Protein AF-A0AAD2FK28-F1 (afdb_monomer_lite)

pLDDT: mean 73.08, std 16.5, range [37.19, 95.69]

Foldseek 3Di:
DDDDDDDDDDDDDPPPDQDWDWDADPVRDIDIDGHAAADEEAPVVVVVVVVVVCDCVRDVYYDDQPPPVDFPQDPVCNVDDGPDDSDDDPVSPD

Structure (mmCIF, N/CA/C/O backbone):
data_AF-A0AAD2FK28-F1
#
_entry.id   AF-A0AAD2FK28-F1
#
loop_
_atom_site.group_PDB
_atom_site.id
_atom_site.type_symbol
_atom_site.label_atom_id
_atom_site.label_alt_id
_atom_site.label_comp_id
_atom_site.label_asym_id
_atom_site.label_entity_id
_atom_site.label_seq_id
_atom_site.pdbx_PDB_ins_code
_atom_site.Cartn_x
_atom_site.Cartn_y
_atom_site.Cartn_z
_atom_site.occupancy
_atom_site.B_iso_or_equiv
_atom_site.auth_seq_id
_atom_site.auth_comp_id
_atom_site.auth_asym_id
_atom_site.auth_atom_id
_atom_site.pdbx_PDB_model_num
ATOM 1 N N . MET A 1 1 ? -41.334 -17.937 55.580 1.00 39.12 1 MET A N 1
ATOM 2 C CA . MET A 1 1 ? -41.367 -16.998 54.437 1.00 39.12 1 MET A CA 1
ATOM 3 C C . MET A 1 1 ? -40.157 -17.308 53.566 1.00 39.12 1 MET A C 1
ATOM 5 O O . MET A 1 1 ? -39.045 -17.188 54.057 1.00 39.12 1 MET A O 1
ATOM 9 N N . ARG A 1 2 ? -40.350 -17.852 52.357 1.00 37.19 2 ARG A N 1
ATOM 10 C CA . ARG A 1 2 ? -39.248 -18.225 51.451 1.00 37.19 2 ARG A CA 1
ATOM 11 C C . ARG A 1 2 ? -38.992 -17.057 50.499 1.00 37.19 2 ARG A C 1
ATOM 13 O O . ARG A 1 2 ? -39.887 -16.700 49.741 1.00 37.19 2 ARG A O 1
ATOM 20 N N . ALA A 1 3 ? -37.814 -16.446 50.585 1.00 42.03 3 ALA A N 1
ATOM 21 C CA . ALA A 1 3 ? -37.392 -15.395 49.669 1.00 42.03 3 ALA A CA 1
ATOM 22 C C . ALA A 1 3 ? -37.068 -16.025 48.305 1.00 42.03 3 ALA A C 1
ATOM 24 O O . ALA A 1 3 ? -36.194 -16.883 48.205 1.00 42.03 3 ALA A O 1
ATOM 25 N N . SER A 1 4 ? -37.824 -15.638 47.279 1.00 48.69 4 SER A N 1
ATOM 26 C CA . SER A 1 4 ? -37.596 -16.023 45.888 1.00 48.69 4 SER A CA 1
ATOM 27 C C . SER A 1 4 ? -36.673 -14.991 45.250 1.00 48.69 4 SER A C 1
ATOM 29 O O . SER A 1 4 ? -37.097 -13.873 44.965 1.00 48.69 4 SER A O 1
ATOM 31 N N . THR A 1 5 ? -35.409 -15.350 45.048 1.00 44.75 5 THR A N 1
ATOM 32 C CA . THR A 1 5 ? -34.425 -14.496 44.376 1.00 44.75 5 THR A CA 1
ATOM 33 C C . THR A 1 5 ? -34.616 -14.614 42.864 1.00 44.75 5 THR A C 1
ATOM 35 O O . THR A 1 5 ? -34.324 -15.654 42.278 1.00 44.75 5 THR A O 1
ATOM 38 N N . ILE A 1 6 ? -35.128 -13.561 42.227 1.00 53.12 6 ILE A N 1
ATOM 39 C CA . ILE A 1 6 ? -35.217 -13.458 40.766 1.00 53.12 6 ILE A CA 1
ATOM 40 C C . ILE A 1 6 ? -33.839 -13.026 40.257 1.00 53.12 6 ILE A C 1
ATOM 42 O O . ILE A 1 6 ? -33.417 -11.893 40.482 1.00 53.12 6 ILE A O 1
ATOM 46 N N . ALA A 1 7 ? -33.119 -13.935 39.603 1.00 47.94 7 ALA A N 1
ATOM 47 C CA . ALA A 1 7 ? -31.867 -13.619 38.928 1.00 47.94 7 ALA A CA 1
ATOM 48 C C . ALA A 1 7 ? -32.177 -12.970 37.570 1.00 47.94 7 ALA A C 1
ATOM 50 O O . ALA A 1 7 ? -32.635 -13.638 36.646 1.00 47.94 7 ALA A O 1
ATOM 51 N N . ALA A 1 8 ? -31.955 -11.661 37.454 1.00 52.81 8 ALA A N 1
ATOM 52 C CA . ALA A 1 8 ? -32.035 -10.950 36.184 1.00 52.81 8 ALA A CA 1
ATOM 53 C C . ALA A 1 8 ? -30.710 -11.118 35.424 1.00 52.81 8 ALA A C 1
ATOM 55 O O . ALA A 1 8 ? -29.686 -10.546 35.797 1.00 52.81 8 ALA A O 1
ATOM 56 N N . THR A 1 9 ? -30.716 -11.923 34.364 1.00 50.78 9 THR A N 1
ATOM 57 C CA . THR A 1 9 ? -29.573 -12.069 33.457 1.00 50.78 9 THR A CA 1
ATOM 58 C C . THR A 1 9 ? -29.497 -10.846 32.540 1.00 50.78 9 THR A C 1
ATOM 60 O O . THR A 1 9 ? -30.317 -10.684 31.640 1.00 50.78 9 THR A O 1
ATOM 63 N N . PHE A 1 10 ? -28.512 -9.974 32.763 1.00 51.66 10 PHE A N 1
ATOM 64 C CA . PHE A 1 10 ? -28.177 -8.889 31.839 1.00 51.66 10 PHE A CA 1
ATOM 65 C C . PHE A 1 10 ? -27.436 -9.464 30.626 1.00 51.66 10 PHE A C 1
ATOM 67 O O . PHE A 1 10 ? -26.287 -9.890 30.733 1.00 51.66 10 PHE A O 1
ATOM 74 N N . VAL A 1 11 ? -28.087 -9.473 29.463 1.00 56.75 11 VAL A N 1
ATOM 75 C CA . VAL A 1 11 ? -27.423 -9.739 28.182 1.00 56.75 11 VAL A CA 1
ATOM 76 C C . VAL A 1 11 ? -26.719 -8.452 27.756 1.00 56.75 11 VAL A C 1
ATOM 78 O O . VAL A 1 11 ? -27.363 -7.488 27.346 1.00 56.75 11 VAL A O 1
ATOM 81 N N . VAL A 1 12 ? -25.393 -8.414 27.882 1.00 60.28 12 VAL A N 1
ATOM 82 C CA . VAL A 1 12 ? -24.576 -7.316 27.353 1.00 60.28 12 VAL A CA 1
ATOM 83 C C . VAL A 1 12 ? -24.474 -7.492 25.840 1.00 60.28 12 VAL A C 1
ATOM 85 O O . VAL A 1 12 ? -23.760 -8.364 25.349 1.00 60.28 12 VAL A O 1
ATOM 88 N N . ALA A 1 13 ? -25.198 -6.664 25.088 1.00 57.19 13 ALA A N 1
ATOM 89 C CA . ALA A 1 13 ? -24.997 -6.537 23.653 1.00 57.19 13 ALA A CA 1
ATOM 90 C C . ALA A 1 13 ? -23.658 -5.824 23.403 1.00 57.19 13 ALA A C 1
ATOM 92 O O . ALA A 1 13 ? -23.530 -4.621 23.628 1.00 57.19 13 ALA A O 1
ATOM 93 N N . VAL A 1 14 ? -22.645 -6.566 22.952 1.00 56.50 14 VAL A N 1
ATOM 94 C CA . VAL A 1 14 ? -21.378 -5.982 22.497 1.00 56.50 14 VAL A CA 1
ATOM 95 C C . VAL A 1 14 ? -21.618 -5.357 21.125 1.00 56.50 14 VAL A C 1
ATOM 97 O O . VAL A 1 14 ? -21.603 -6.035 20.100 1.00 56.50 14 VAL A O 1
ATOM 100 N N . ILE A 1 15 ? -21.866 -4.049 21.100 1.00 51.03 15 ILE A N 1
ATOM 101 C CA . ILE A 1 15 ? -21.923 -3.276 19.859 1.00 51.03 15 ILE A CA 1
ATOM 102 C C . ILE A 1 15 ? -20.475 -3.066 19.403 1.00 51.03 15 ILE A C 1
ATOM 104 O O . ILE A 1 15 ? -19.763 -2.211 19.927 1.00 51.03 15 ILE A O 1
ATOM 108 N N . SER A 1 16 ? -20.012 -3.871 18.446 1.00 51.41 16 SER A N 1
ATOM 109 C CA . SER A 1 16 ? -18.714 -3.659 17.800 1.00 51.41 16 SER A CA 1
ATOM 110 C C . SER A 1 16 ? -18.821 -2.470 16.839 1.00 51.41 16 SER A C 1
ATOM 112 O O . SER A 1 16 ? -19.170 -2.617 15.668 1.00 51.41 16 SER A O 1
ATOM 114 N N . ALA A 1 17 ? -18.572 -1.261 17.340 1.00 56.88 17 ALA A N 1
ATOM 115 C CA . ALA A 1 17 ? -18.370 -0.101 16.483 1.00 56.88 17 ALA A CA 1
ATOM 116 C C . ALA A 1 17 ? -17.032 -0.271 15.743 1.00 56.88 17 ALA A C 1
ATOM 118 O O . ALA A 1 17 ? -15.988 -0.427 16.380 1.00 56.88 17 ALA A O 1
ATOM 119 N N . LYS A 1 18 ? -17.033 -0.239 14.401 1.00 60.97 18 LYS A N 1
ATOM 120 C CA . LYS A 1 18 ? -15.780 -0.154 13.631 1.00 60.97 18 LYS A CA 1
ATOM 121 C C . LYS A 1 18 ? -15.033 1.096 14.097 1.00 60.97 18 LYS A C 1
ATOM 123 O O . LYS A 1 18 ? -15.51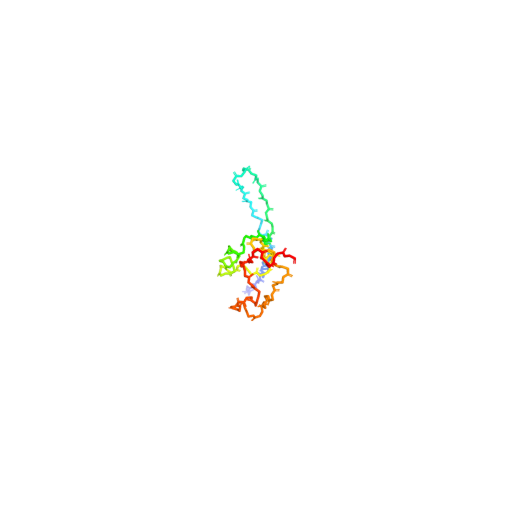3 2.201 13.869 1.00 60.97 18 LYS A O 1
ATOM 128 N N . ALA A 1 19 ? -13.875 0.918 14.734 1.00 71.12 19 ALA A N 1
ATOM 129 C CA . ALA A 1 19 ? -13.062 2.026 15.222 1.00 71.12 19 ALA A CA 1
ATOM 130 C C . ALA A 1 19 ? -12.688 2.952 14.052 1.00 71.12 19 ALA A C 1
ATOM 132 O O . ALA A 1 19 ? -11.880 2.594 13.190 1.00 71.12 19 ALA A O 1
ATOM 133 N N . GLN A 1 20 ? -13.332 4.117 14.006 1.00 84.12 20 GLN A N 1
ATOM 134 C CA . GLN A 1 20 ? -13.054 5.181 13.055 1.00 84.12 20 GLN A CA 1
ATOM 135 C C . GLN A 1 20 ? -11.847 5.960 13.573 1.00 84.12 20 GLN A C 1
ATOM 137 O O . GLN A 1 20 ? -11.843 6.429 14.710 1.00 84.12 20 GLN A O 1
ATOM 142 N N . ARG A 1 21 ? -10.799 6.050 12.758 1.00 88.12 21 ARG A N 1
ATOM 143 C CA . ARG A 1 21 ? -9.556 6.751 13.091 1.00 88.12 21 ARG A CA 1
ATOM 144 C C . ARG A 1 21 ? -9.457 8.000 12.238 1.00 88.12 21 ARG A C 1
ATOM 146 O O . ARG A 1 21 ? -9.770 7.962 11.049 1.00 88.12 21 ARG A O 1
ATOM 153 N N . VAL A 1 22 ? -9.019 9.090 12.850 1.00 91.38 22 VAL A N 1
ATOM 154 C CA . VAL A 1 22 ? -8.816 10.371 12.176 1.00 91.38 22 VAL A CA 1
ATOM 155 C C . VAL A 1 22 ? -7.355 10.753 12.330 1.00 91.38 22 VAL A C 1
ATOM 157 O O . VAL A 1 22 ? -6.841 10.745 13.446 1.00 91.38 22 VAL A O 1
ATOM 160 N N . TYR A 1 23 ? -6.698 11.077 11.223 1.00 89.69 23 TYR A N 1
ATOM 161 C CA . TYR A 1 23 ? -5.331 11.592 11.210 1.00 89.69 23 TYR A CA 1
ATOM 162 C C . TYR A 1 23 ? -5.239 12.809 10.290 1.00 89.69 23 TYR A C 1
ATOM 164 O O . TYR A 1 23 ? -6.119 13.038 9.458 1.00 89.69 23 TYR A O 1
ATOM 172 N N . VAL A 1 24 ? -4.203 13.614 10.487 1.00 93.94 24 VAL A N 1
ATOM 173 C CA . VAL A 1 24 ? -3.860 14.748 9.626 1.00 93.94 24 VAL A CA 1
ATOM 174 C C . VAL A 1 24 ? -2.522 14.405 8.987 1.00 93.94 24 VAL A C 1
ATOM 176 O O . VAL A 1 24 ? -1.636 13.928 9.693 1.00 93.94 24 VAL A O 1
ATOM 179 N N . ASP A 1 25 ? -2.425 14.532 7.668 1.00 91.50 25 ASP A N 1
ATOM 180 C CA . ASP A 1 25 ? -1.175 14.288 6.947 1.00 91.50 25 ASP A CA 1
ATOM 181 C C . ASP A 1 25 ? -0.248 15.514 6.970 1.00 91.50 25 ASP A C 1
ATOM 183 O O . ASP A 1 25 ? -0.595 16.574 7.498 1.00 91.50 25 ASP A O 1
ATOM 187 N N . ASP A 1 26 ? 0.932 15.369 6.373 1.00 94.50 26 ASP A N 1
ATOM 188 C CA . ASP A 1 26 ? 1.946 16.428 6.311 1.00 94.50 26 ASP A CA 1
ATOM 189 C C . ASP A 1 26 ? 1.524 17.625 5.433 1.00 94.50 26 ASP A C 1
ATOM 191 O O . ASP A 1 26 ? 2.162 18.674 5.466 1.00 94.50 26 ASP A O 1
ATOM 195 N N . TYR A 1 27 ? 0.430 17.497 4.673 1.00 94.62 27 TYR A N 1
ATOM 196 C CA . TYR A 1 27 ? -0.194 18.573 3.896 1.00 94.62 27 TYR A CA 1
ATOM 197 C C . TYR A 1 27 ? -1.358 19.237 4.648 1.00 94.62 27 TYR A C 1
ATOM 199 O O . TYR A 1 27 ? -2.181 19.920 4.038 1.00 94.62 27 TYR A O 1
ATOM 207 N N . GLU A 1 28 ? -1.462 19.006 5.960 1.00 92.94 28 GLU A N 1
ATOM 208 C CA . GLU A 1 28 ? -2.534 19.494 6.836 1.00 92.94 28 GLU A CA 1
ATOM 209 C C . GLU A 1 28 ? -3.936 18.977 6.461 1.00 92.94 28 GLU A C 1
ATOM 211 O O . GLU A 1 28 ? -4.961 19.462 6.960 1.00 92.94 28 GLU A O 1
ATOM 216 N N . LYS A 1 29 ? -4.031 17.946 5.616 1.00 94.56 29 LYS A N 1
ATOM 217 C CA . LYS A 1 29 ? -5.308 17.375 5.196 1.00 94.56 29 LYS A CA 1
ATOM 218 C C . LYS A 1 29 ? -5.783 16.342 6.209 1.00 94.56 29 LYS A C 1
ATOM 220 O O . LYS A 1 29 ? -5.084 15.398 6.569 1.00 94.56 29 LYS A O 1
ATOM 225 N N . ARG A 1 30 ? -7.035 16.496 6.646 1.00 95.69 30 ARG A N 1
ATOM 226 C CA . ARG A 1 30 ? -7.698 15.560 7.561 1.00 95.69 30 ARG A CA 1
ATOM 227 C C . ARG A 1 30 ? -8.248 14.351 6.808 1.00 95.69 30 ARG A C 1
ATOM 229 O O . ARG A 1 30 ? -9.080 14.494 5.913 1.00 95.69 30 ARG A O 1
ATOM 236 N N . HIS A 1 31 ? -7.867 13.161 7.256 1.00 90.12 31 HIS A N 1
ATOM 237 C CA . HIS A 1 31 ? -8.335 11.878 6.740 1.00 90.12 31 HIS A CA 1
ATOM 238 C C . HIS A 1 31 ? -9.128 11.129 7.793 1.00 90.12 31 HIS A C 1
ATOM 240 O O . HIS A 1 31 ? -8.826 11.188 8.984 1.00 90.12 31 HIS A O 1
ATOM 246 N N . THR A 1 32 ? -10.142 10.399 7.342 1.00 92.19 32 THR A N 1
ATOM 247 C CA . THR A 1 32 ? -10.939 9.531 8.204 1.00 92.19 32 THR A CA 1
ATOM 248 C C . THR A 1 32 ? -10.953 8.125 7.635 1.00 92.19 32 THR A C 1
ATOM 250 O O . THR A 1 32 ? -11.403 7.908 6.514 1.00 92.19 32 THR A O 1
ATOM 253 N N . VAL A 1 33 ? -10.480 7.164 8.421 1.00 88.31 33 VAL A N 1
ATOM 254 C CA . VAL A 1 33 ? -10.393 5.755 8.038 1.00 88.31 33 VAL A CA 1
ATOM 255 C C . VAL A 1 33 ? -11.320 4.940 8.919 1.00 88.31 33 VAL A C 1
ATOM 257 O O . VAL A 1 33 ? -11.306 5.061 10.143 1.00 88.31 33 VAL A O 1
ATOM 260 N N . SER A 1 34 ? -12.120 4.082 8.291 1.00 86.69 34 SER A N 1
ATOM 261 C CA . SER A 1 34 ? -12.953 3.106 8.987 1.00 86.69 34 SER A CA 1
ATOM 262 C C . SER A 1 34 ? -12.458 1.692 8.687 1.00 86.69 34 SER A C 1
ATOM 264 O O . SER A 1 34 ? -12.186 1.341 7.542 1.00 86.69 34 SER A O 1
ATOM 266 N N . GLY A 1 35 ? -12.334 0.864 9.726 1.00 86.06 35 GLY A N 1
ATOM 267 C CA . GLY A 1 35 ? -11.818 -0.499 9.578 1.00 86.06 35 GLY A CA 1
ATOM 268 C C . GLY A 1 35 ? -10.310 -0.558 9.305 1.00 86.06 35 GLY A C 1
ATOM 269 O O . GLY A 1 35 ? -9.546 0.263 9.815 1.00 86.06 35 GLY A O 1
ATOM 270 N N . LYS A 1 36 ? -9.882 -1.583 8.559 1.00 86.50 36 LYS A N 1
ATOM 271 C CA . LYS A 1 36 ? -8.481 -1.792 8.176 1.00 86.50 36 LYS A CA 1
ATOM 272 C C . LYS A 1 36 ? -8.156 -0.980 6.910 1.00 86.50 36 LYS A C 1
ATOM 274 O O . LYS A 1 36 ? -8.869 -1.148 5.919 1.00 86.50 36 LYS A O 1
ATOM 279 N N . PRO A 1 37 ? -7.128 -0.111 6.915 1.00 87.06 37 PRO A N 1
ATOM 280 C CA . PRO A 1 37 ? -6.744 0.647 5.729 1.00 87.06 37 PRO A CA 1
ATOM 281 C C . PRO A 1 37 ? -6.204 -0.263 4.626 1.00 87.06 37 PRO A C 1
ATOM 283 O O . PRO A 1 37 ? -5.570 -1.281 4.904 1.00 87.06 37 PRO A O 1
ATOM 286 N N . LYS A 1 38 ? -6.429 0.155 3.379 1.00 89.56 38 LYS A N 1
ATOM 287 C CA . LYS A 1 38 ? -5.756 -0.379 2.195 1.00 89.56 38 LYS A CA 1
ATOM 288 C C . LYS A 1 38 ? -4.566 0.517 1.865 1.00 89.56 38 LYS A C 1
ATOM 290 O O . LYS A 1 38 ? -4.705 1.737 1.894 1.00 89.56 38 LYS A O 1
ATOM 295 N N . ILE A 1 39 ? -3.417 -0.084 1.601 1.00 90.00 39 ILE A N 1
ATOM 296 C CA . ILE A 1 39 ? -2.123 0.588 1.516 1.00 90.00 39 ILE A CA 1
ATOM 297 C C . ILE A 1 39 ? -1.451 0.183 0.207 1.00 90.00 39 ILE A C 1
ATOM 299 O O . ILE A 1 39 ? -1.384 -1.001 -0.128 1.00 90.00 39 ILE A O 1
ATOM 303 N N . VAL A 1 40 ? -0.950 1.192 -0.501 1.00 88.12 40 VAL A N 1
ATOM 304 C CA . VAL A 1 40 ? -0.026 1.065 -1.628 1.00 88.12 40 VAL A CA 1
ATOM 305 C C . VAL A 1 40 ? 1.245 1.809 -1.229 1.00 88.12 40 VAL A C 1
ATOM 307 O O . VAL A 1 40 ? 1.158 2.949 -0.772 1.00 88.12 40 VAL A O 1
ATOM 310 N N . THR A 1 41 ? 2.407 1.168 -1.329 1.00 88.00 41 THR A N 1
ATOM 311 C CA . THR A 1 41 ? 3.674 1.731 -0.829 1.00 88.00 41 THR A CA 1
ATOM 312 C C . THR A 1 41 ? 4.867 1.328 -1.696 1.00 88.00 41 THR A C 1
ATOM 314 O O . THR A 1 41 ? 4.737 0.492 -2.583 1.00 88.00 41 THR A O 1
ATOM 317 N N . PHE A 1 42 ? 6.035 1.915 -1.453 1.00 87.44 42 PHE A N 1
ATOM 318 C CA . PHE A 1 42 ? 7.267 1.519 -2.127 1.00 87.44 42 PHE A CA 1
ATOM 319 C C . PHE A 1 42 ? 7.646 0.067 -1.779 1.00 87.44 42 PHE A C 1
ATOM 321 O O . PHE A 1 42 ? 7.489 -0.339 -0.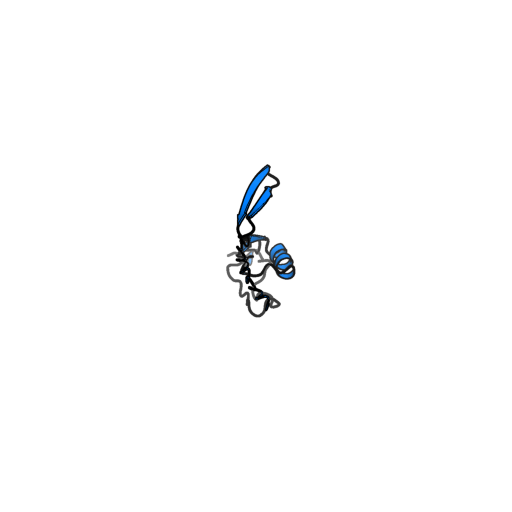625 1.00 87.44 42 PHE A O 1
ATOM 328 N N . ALA A 1 43 ? 8.150 -0.710 -2.743 1.00 84.62 43 ALA A N 1
ATOM 329 C CA . ALA A 1 43 ? 8.388 -2.153 -2.591 1.00 84.62 43 ALA A CA 1
ATOM 330 C C . ALA A 1 43 ? 9.199 -2.518 -1.332 1.00 84.62 43 ALA A C 1
ATOM 332 O O . ALA A 1 43 ? 8.757 -3.335 -0.525 1.00 84.62 43 ALA A O 1
ATOM 333 N N . HIS A 1 44 ? 10.310 -1.824 -1.067 1.00 84.88 44 HIS A N 1
ATOM 334 C CA . HIS A 1 44 ? 11.111 -2.066 0.142 1.00 84.88 44 HIS A CA 1
ATOM 335 C C . HIS A 1 44 ? 10.364 -1.744 1.445 1.00 84.88 44 HIS A C 1
ATOM 337 O O . HIS A 1 44 ? 10.547 -2.420 2.455 1.00 84.88 44 HIS A O 1
ATOM 343 N N . THR A 1 45 ? 9.488 -0.737 1.438 1.00 86.88 45 THR A N 1
ATOM 344 C CA . THR A 1 45 ? 8.647 -0.414 2.597 1.00 86.88 45 THR A CA 1
ATOM 345 C C . THR A 1 45 ? 7.581 -1.483 2.827 1.00 86.88 45 THR A C 1
ATOM 347 O O . THR A 1 45 ? 7.233 -1.758 3.974 1.00 86.88 45 THR A O 1
ATOM 350 N N . ALA A 1 46 ? 7.068 -2.106 1.763 1.00 87.06 46 ALA A N 1
ATOM 351 C CA . ALA A 1 46 ? 6.056 -3.151 1.872 1.00 87.06 46 ALA A CA 1
ATOM 352 C C . ALA A 1 46 ? 6.564 -4.364 2.660 1.00 87.06 46 ALA A C 1
ATOM 354 O O . ALA A 1 46 ? 5.824 -4.875 3.496 1.00 87.06 46 ALA A O 1
ATOM 355 N N . VAL A 1 47 ? 7.832 -4.751 2.475 1.00 86.31 47 VAL A N 1
ATOM 356 C CA . VAL A 1 47 ? 8.473 -5.847 3.226 1.00 86.31 47 VAL A CA 1
ATOM 357 C C . VAL A 1 47 ? 8.440 -5.569 4.730 1.00 86.31 47 VAL A C 1
ATOM 359 O O . VAL A 1 47 ? 7.935 -6.378 5.503 1.00 86.31 47 VAL A O 1
ATOM 362 N N . SER A 1 48 ? 8.877 -4.378 5.153 1.00 92.19 48 SER A N 1
ATOM 363 C CA . SER A 1 48 ? 8.857 -4.006 6.574 1.00 92.19 48 SER A CA 1
ATOM 364 C C . SER A 1 48 ? 7.440 -3.947 7.150 1.00 92.19 48 SER A C 1
ATOM 366 O O . SER A 1 48 ? 7.215 -4.342 8.291 1.00 92.19 48 SER A O 1
ATOM 368 N N . LEU A 1 49 ? 6.462 -3.456 6.382 1.00 90.50 49 LEU A N 1
ATOM 369 C CA . LEU A 1 49 ? 5.068 -3.420 6.832 1.00 90.50 49 LEU A CA 1
ATOM 370 C C . LEU A 1 49 ? 4.473 -4.827 6.964 1.00 90.50 49 LEU A C 1
ATOM 372 O O . LEU A 1 49 ? 3.705 -5.068 7.899 1.00 90.50 49 LEU A O 1
ATOM 376 N N . PHE A 1 50 ? 4.842 -5.748 6.073 1.00 90.06 50 PHE A N 1
ATOM 377 C CA . PHE A 1 50 ? 4.428 -7.145 6.147 1.00 90.06 50 PHE A CA 1
ATOM 378 C C . PHE A 1 50 ? 4.975 -7.822 7.410 1.00 90.06 50 PHE A C 1
ATOM 380 O O . PHE A 1 50 ? 4.205 -8.450 8.138 1.00 90.06 50 PHE A O 1
ATOM 387 N N . ASP A 1 51 ? 6.246 -7.587 7.748 1.00 90.88 51 ASP A N 1
ATOM 388 C CA . ASP A 1 51 ? 6.862 -8.061 8.999 1.00 90.88 51 ASP A CA 1
ATOM 389 C C . ASP A 1 51 ? 6.194 -7.473 10.254 1.00 90.88 51 ASP A C 1
ATOM 391 O O . ASP A 1 51 ? 6.094 -8.135 11.288 1.00 90.88 51 ASP A O 1
ATOM 395 N N . TYR A 1 52 ? 5.659 -6.252 10.167 1.00 92.25 52 TYR A N 1
ATOM 396 C CA . TYR A 1 52 ? 4.832 -5.654 11.223 1.00 92.25 52 TYR A CA 1
ATOM 397 C C . TYR A 1 52 ? 3.389 -6.181 11.269 1.00 92.25 52 TYR A C 1
ATOM 399 O O . TYR A 1 52 ? 2.573 -5.698 12.060 1.00 92.25 52 TYR A O 1
ATOM 407 N N . GLY A 1 53 ? 3.062 -7.189 10.460 1.00 90.44 53 GLY A N 1
ATOM 408 C CA . GLY A 1 53 ? 1.774 -7.875 10.466 1.00 90.44 53 GLY A CA 1
ATOM 409 C C . GLY A 1 53 ? 0.708 -7.225 9.586 1.00 90.44 53 GLY A C 1
ATOM 410 O O . GLY A 1 53 ? -0.467 -7.583 9.694 1.00 90.44 53 GLY A O 1
ATOM 411 N N . LEU A 1 54 ? 1.073 -6.277 8.716 1.00 90.56 54 LEU A N 1
ATOM 412 C CA . LEU A 1 54 ? 0.162 -5.767 7.694 1.00 90.56 54 LEU A CA 1
ATOM 413 C C . LEU A 1 54 ? 0.194 -6.730 6.509 1.00 90.56 54 LEU A C 1
ATOM 415 O O . LEU A 1 54 ? 1.032 -6.621 5.622 1.00 90.56 54 LEU A O 1
ATOM 419 N N . THR A 1 55 ? -0.723 -7.693 6.504 1.00 88.69 55 THR A N 1
ATOM 420 C CA . THR A 1 55 ? -0.765 -8.719 5.456 1.00 88.69 55 THR A CA 1
ATOM 421 C C . THR A 1 55 ? -1.423 -8.206 4.169 1.00 88.69 55 THR A C 1
ATOM 423 O O . THR A 1 55 ? -1.791 -7.032 4.056 1.00 88.69 55 THR A O 1
ATOM 426 N N . THR A 1 56 ? -1.612 -9.086 3.182 1.00 86.75 56 THR A N 1
ATOM 427 C CA . THR A 1 56 ? -2.242 -8.772 1.882 1.00 86.75 56 THR A CA 1
ATOM 428 C C . THR A 1 56 ? -3.700 -8.303 1.996 1.00 86.75 56 THR A C 1
ATOM 430 O O . THR A 1 56 ? -4.265 -7.734 1.062 1.00 86.75 56 THR A O 1
ATOM 433 N N . ASP A 1 57 ? -4.328 -8.460 3.165 1.00 89.88 57 ASP A N 1
ATOM 434 C CA . ASP A 1 57 ? -5.619 -7.844 3.466 1.00 89.88 57 ASP A CA 1
ATOM 435 C C . ASP A 1 57 ? -5.538 -6.311 3.609 1.00 89.88 57 ASP A C 1
ATOM 437 O O . ASP A 1 57 ? -6.568 -5.637 3.502 1.00 89.88 57 ASP A O 1
ATOM 441 N N . GLN A 1 58 ? -4.344 -5.752 3.814 1.00 91.56 58 GLN A N 1
ATOM 442 C CA . GLN A 1 58 ? -4.078 -4.318 3.936 1.00 91.56 58 GLN A CA 1
ATOM 443 C C . GLN A 1 58 ? -3.074 -3.808 2.897 1.00 91.56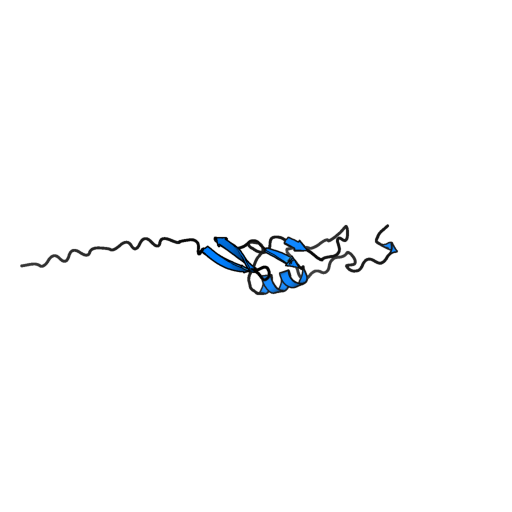 58 GLN A C 1
ATOM 445 O O . GLN A 1 58 ? -3.303 -2.732 2.350 1.00 91.56 58 GLN A O 1
ATOM 450 N N . LEU A 1 59 ? -2.014 -4.555 2.583 1.00 90.25 59 LEU A N 1
ATOM 451 C CA . LEU A 1 59 ? -1.055 -4.229 1.522 1.00 90.25 59 LEU A CA 1
ATOM 452 C C . LEU A 1 59 ? -1.592 -4.720 0.174 1.00 90.25 59 LEU A C 1
ATOM 454 O O . LEU A 1 59 ? -1.544 -5.911 -0.120 1.00 90.25 59 LEU A O 1
ATOM 458 N N . ILE A 1 60 ? -2.143 -3.807 -0.628 1.00 89.31 60 ILE A N 1
ATOM 459 C CA . ILE A 1 60 ? -2.829 -4.151 -1.888 1.00 89.31 60 ILE A CA 1
ATOM 460 C C . ILE A 1 60 ? -2.000 -3.868 -3.141 1.00 89.31 60 ILE A C 1
ATOM 462 O O . ILE A 1 60 ? -2.459 -4.152 -4.244 1.00 89.31 60 ILE A O 1
ATOM 466 N N . GLY A 1 61 ? -0.811 -3.289 -2.991 1.00 83.50 61 GLY A N 1
ATOM 467 C CA . GLY A 1 61 ? 0.085 -3.046 -4.112 1.00 83.50 61 GLY A CA 1
ATOM 468 C C . GLY A 1 61 ? 1.381 -2.364 -3.701 1.00 83.50 61 GLY A C 1
ATOM 469 O O . GLY A 1 61 ? 1.479 -1.762 -2.627 1.00 83.50 61 GLY A O 1
ATOM 470 N N . THR A 1 62 ? 2.360 -2.444 -4.592 1.00 86.56 62 THR A N 1
ATOM 471 C CA . THR A 1 62 ? 3.661 -1.797 -4.455 1.00 86.56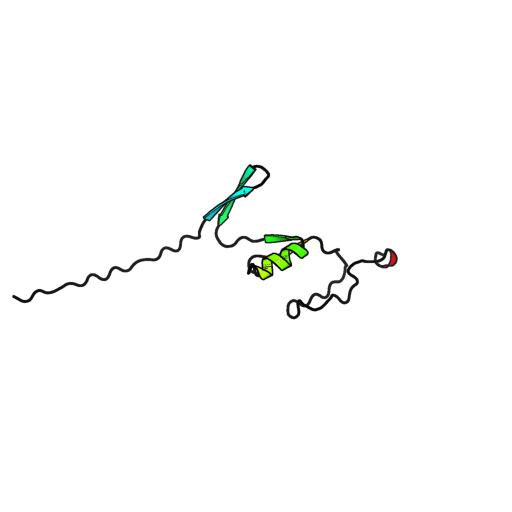 62 THR A CA 1
ATOM 472 C C . THR A 1 62 ? 3.968 -0.932 -5.675 1.00 86.56 62 THR A C 1
ATOM 474 O O . THR A 1 62 ? 3.423 -1.147 -6.757 1.00 86.56 62 THR A O 1
ATOM 477 N N . TYR A 1 63 ? 4.814 0.080 -5.497 1.00 75.81 63 TYR A N 1
ATOM 478 C CA . TYR A 1 63 ? 5.441 0.817 -6.597 1.00 75.81 63 TYR A CA 1
ATOM 479 C C . TYR A 1 63 ? 6.960 0.849 -6.413 1.00 75.81 63 TYR A C 1
ATOM 481 O O . TYR A 1 63 ? 7.459 0.655 -5.304 1.00 75.81 63 TYR A O 1
ATOM 489 N N . GLY A 1 64 ? 7.698 1.126 -7.489 1.00 67.62 64 GLY A N 1
ATOM 490 C CA . GLY A 1 64 ? 9.145 1.343 -7.438 1.00 67.62 64 GLY A CA 1
ATOM 491 C C . GLY A 1 64 ? 10.019 0.093 -7.563 1.00 67.62 64 GLY A C 1
ATOM 492 O O . GLY A 1 64 ? 11.230 0.204 -7.411 1.00 67.62 64 GLY A O 1
ATOM 493 N N . GLU A 1 65 ? 9.442 -1.058 -7.901 1.00 61.44 65 GLU A N 1
ATOM 494 C CA . GLU A 1 65 ? 10.181 -2.033 -8.707 1.00 61.44 65 GLU A CA 1
ATOM 495 C C . GLU A 1 65 ? 10.226 -1.493 -10.137 1.00 61.44 65 GLU A C 1
ATOM 497 O O . GLU A 1 65 ? 9.216 -0.984 -10.641 1.00 61.44 65 GLU A O 1
ATOM 502 N N . TYR A 1 66 ? 11.403 -1.533 -10.770 1.00 54.62 66 TYR A N 1
ATOM 503 C CA . TYR A 1 66 ? 11.490 -1.295 -12.205 1.00 54.62 66 TYR A CA 1
ATOM 504 C C . TYR A 1 66 ? 10.470 -2.212 -12.875 1.00 54.62 66 TYR A C 1
ATOM 506 O O . TYR A 1 66 ? 10.399 -3.400 -12.565 1.00 54.62 66 TYR A O 1
ATOM 514 N N . VAL A 1 67 ? 9.648 -1.644 -13.758 1.00 47.09 67 VAL A N 1
ATOM 515 C CA . VAL A 1 67 ? 8.759 -2.425 -14.617 1.00 47.09 67 VAL A CA 1
ATOM 516 C C . VAL A 1 67 ? 9.655 -3.138 -15.623 1.00 47.09 67 VAL A C 1
ATOM 518 O O . VAL A 1 67 ? 9.797 -2.713 -16.764 1.00 47.09 67 VAL A O 1
ATOM 521 N N . ILE A 1 68 ? 10.323 -4.192 -15.177 1.00 50.50 68 ILE A N 1
ATOM 522 C CA . ILE A 1 68 ? 10.792 -5.235 -16.067 1.00 50.50 68 ILE A CA 1
ATOM 523 C C . ILE A 1 68 ? 9.527 -5.920 -16.565 1.00 50.50 68 ILE A C 1
ATOM 525 O O . ILE A 1 68 ? 8.651 -6.290 -15.782 1.00 50.50 68 ILE A O 1
ATOM 529 N N . GLU A 1 69 ? 9.408 -6.053 -17.884 1.00 52.38 69 GLU A N 1
ATOM 530 C CA . GLU A 1 69 ? 8.255 -6.660 -18.569 1.00 52.38 69 GLU A CA 1
ATOM 531 C C . GLU A 1 69 ? 7.944 -8.084 -18.067 1.00 52.38 69 GLU A C 1
ATOM 533 O O . GLU A 1 69 ? 6.906 -8.666 -18.384 1.00 52.38 69 GLU A O 1
ATOM 538 N N . LYS A 1 70 ? 8.866 -8.658 -17.289 1.00 55.88 70 LYS A N 1
ATOM 539 C CA . LYS A 1 70 ? 8.819 -10.000 -16.751 1.00 55.88 70 LYS A CA 1
ATOM 540 C C . LYS A 1 70 ? 9.314 -9.978 -15.301 1.00 55.88 70 LYS A C 1
ATOM 542 O O . LYS A 1 70 ? 10.455 -9.627 -15.026 1.00 55.88 70 LYS A O 1
ATOM 547 N N . SER A 1 71 ? 8.425 -10.350 -14.388 1.00 58.41 71 SER A N 1
ATOM 548 C CA . SER A 1 71 ? 8.729 -10.715 -13.005 1.00 58.41 71 SER A CA 1
ATOM 549 C C . SER A 1 71 ? 8.011 -12.033 -12.750 1.00 58.41 71 SER A C 1
ATOM 551 O O . SER A 1 71 ? 6.818 -12.156 -13.036 1.00 58.41 71 SER A O 1
ATOM 553 N N . ASP A 1 72 ? 8.742 -13.039 -12.292 1.00 68.19 72 ASP A N 1
ATOM 554 C CA . ASP A 1 72 ? 8.236 -14.375 -11.974 1.00 68.19 72 ASP A CA 1
ATOM 555 C C . ASP A 1 72 ? 8.094 -14.587 -10.465 1.00 68.19 72 ASP A C 1
ATOM 557 O O . ASP A 1 72 ? 8.306 -15.685 -9.962 1.00 68.19 72 ASP A O 1
ATOM 561 N N . ILE A 1 73 ? 7.700 -13.534 -9.742 1.00 62.19 73 ILE A N 1
ATOM 562 C CA . ILE A 1 73 ? 7.502 -13.598 -8.294 1.00 62.19 73 ILE A CA 1
ATOM 563 C C . ILE A 1 73 ? 6.515 -14.715 -7.905 1.00 62.19 73 ILE A C 1
ATOM 565 O O . ILE A 1 7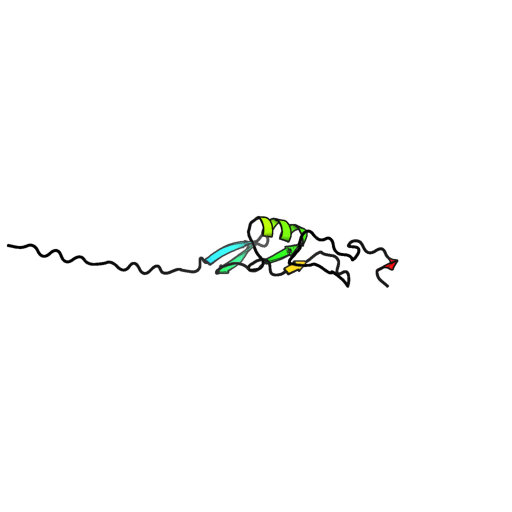3 ? 5.343 -14.710 -8.294 1.00 62.19 73 ILE A O 1
ATOM 569 N N . ASP A 1 74 ? 6.987 -15.673 -7.104 1.00 68.75 74 ASP A N 1
ATOM 570 C CA . ASP A 1 74 ? 6.152 -16.710 -6.498 1.00 68.75 74 ASP A CA 1
ATOM 571 C C . ASP A 1 74 ? 5.729 -16.278 -5.091 1.00 68.75 74 ASP A C 1
ATOM 573 O O . ASP A 1 74 ? 6.511 -16.286 -4.141 1.00 68.75 74 ASP A O 1
ATOM 577 N N . PHE A 1 75 ? 4.449 -15.940 -4.934 1.00 63.34 75 PHE A N 1
ATOM 578 C CA . PHE A 1 75 ? 3.877 -15.552 -3.642 1.00 63.34 75 PHE A CA 1
ATOM 579 C C . PHE A 1 75 ? 3.881 -16.678 -2.593 1.00 63.34 75 PHE A C 1
ATOM 581 O O . PHE A 1 75 ? 3.619 -16.406 -1.420 1.00 63.34 75 PHE A O 1
ATOM 588 N N . ASN A 1 76 ? 4.154 -17.926 -2.985 1.00 69.25 76 ASN A N 1
ATOM 589 C CA . ASN A 1 76 ? 4.304 -19.060 -2.069 1.00 69.25 76 ASN A CA 1
ATOM 590 C C . ASN A 1 76 ? 5.759 -19.295 -1.631 1.00 69.25 76 ASN A C 1
ATOM 592 O O . ASN A 1 76 ? 5.972 -20.027 -0.666 1.00 69.25 76 ASN A O 1
ATOM 596 N N . SER A 1 77 ? 6.725 -18.661 -2.301 1.00 69.62 77 SER A N 1
ATOM 597 C CA . SER A 1 77 ? 8.160 -18.711 -2.000 1.00 69.62 77 SER A CA 1
ATOM 598 C C . SER A 1 77 ? 8.773 -17.307 -2.114 1.00 69.62 77 SER A C 1
ATOM 600 O O . SER A 1 77 ? 9.539 -17.030 -3.039 1.00 69.62 77 SER A O 1
ATOM 602 N N . PRO A 1 78 ? 8.434 -16.393 -1.182 1.00 64.94 78 PRO A N 1
ATOM 603 C CA . PRO A 1 78 ? 8.828 -14.981 -1.239 1.00 64.94 78 PRO A CA 1
ATOM 604 C C . PRO A 1 78 ? 10.343 -14.745 -1.120 1.00 64.94 78 PRO A C 1
ATOM 606 O O . PRO A 1 78 ? 10.826 -13.660 -1.430 1.00 64.94 78 PRO A O 1
ATOM 609 N N . GLU A 1 79 ? 11.101 -15.739 -0.662 1.00 67.38 79 GLU A N 1
ATOM 610 C CA . GLU A 1 79 ? 12.566 -15.741 -0.624 1.00 67.38 79 GLU A CA 1
ATOM 611 C C . GLU A 1 79 ? 13.232 -15.955 -1.992 1.00 67.38 79 GLU A C 1
ATOM 613 O O . GLU A 1 79 ? 14.444 -15.759 -2.125 1.00 67.38 79 GLU A O 1
ATOM 618 N N . GLN A 1 80 ? 12.479 -16.388 -3.004 1.00 62.72 80 GLN A N 1
ATOM 619 C CA . GLN A 1 80 ? 13.023 -16.652 -4.327 1.00 62.72 80 GLN A CA 1
ATOM 620 C C . GLN A 1 80 ? 13.312 -15.333 -5.057 1.00 62.72 80 GLN A C 1
ATOM 622 O O . GLN A 1 80 ? 12.468 -14.448 -5.159 1.00 62.72 80 GLN A O 1
ATOM 627 N N . THR A 1 81 ? 14.537 -15.197 -5.568 1.00 60.81 81 THR A N 1
ATOM 628 C CA . THR A 1 81 ? 14.907 -14.086 -6.453 1.00 60.81 81 THR A CA 1
ATOM 629 C C . THR A 1 81 ? 14.325 -14.317 -7.843 1.00 60.81 81 THR A C 1
ATOM 631 O O . THR A 1 81 ? 14.353 -15.441 -8.339 1.00 60.81 81 THR A O 1
ATOM 634 N N . SER A 1 82 ? 13.834 -13.240 -8.459 1.00 66.12 82 SER A N 1
ATOM 635 C CA . SER A 1 82 ? 13.378 -13.217 -9.852 1.00 66.12 82 SER A CA 1
ATOM 636 C C . SER A 1 82 ? 14.429 -13.821 -10.791 1.00 66.12 82 SER A C 1
ATOM 638 O O . SER A 1 82 ? 15.621 -13.530 -10.654 1.00 66.12 82 SER A O 1
ATOM 640 N N . SER A 1 83 ? 14.008 -14.623 -11.772 1.00 70.56 83 SER A N 1
ATOM 641 C CA . SER A 1 83 ? 14.915 -15.077 -12.841 1.00 70.56 83 SER A CA 1
ATOM 642 C C . SER A 1 83 ? 15.256 -13.966 -13.844 1.00 70.56 83 SER A C 1
ATOM 644 O O . SER A 1 83 ? 16.173 -14.120 -14.651 1.00 70.56 83 SER A O 1
ATOM 646 N N . TYR A 1 84 ? 14.555 -12.833 -13.764 1.00 66.81 84 TYR A N 1
ATOM 647 C CA . TYR A 1 84 ? 14.805 -11.621 -14.540 1.00 66.81 84 TYR A CA 1
ATOM 648 C C . TYR A 1 84 ? 15.688 -10.632 -13.778 1.00 66.81 84 TYR A C 1
ATOM 650 O O . TYR A 1 84 ? 15.487 -10.404 -12.581 1.00 66.81 84 TYR A O 1
ATOM 658 N N . THR A 1 85 ? 16.640 -10.025 -14.491 1.00 62.41 85 THR A N 1
ATOM 659 C CA . THR A 1 85 ? 17.566 -9.014 -13.969 1.00 62.41 85 THR A CA 1
ATOM 660 C C . THR A 1 85 ? 16.803 -7.787 -13.466 1.00 62.41 85 THR A C 1
ATOM 662 O O . THR A 1 85 ? 16.103 -7.133 -14.230 1.00 62.41 85 TH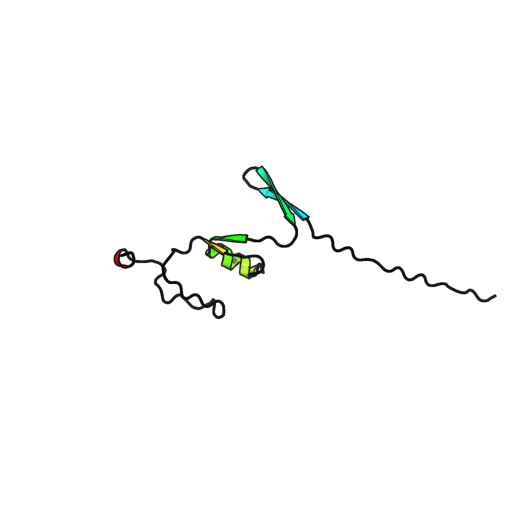R A O 1
ATOM 665 N N . GLY A 1 86 ? 16.950 -7.460 -12.177 1.00 62.59 86 GLY A N 1
ATOM 666 C CA . GLY A 1 86 ? 16.314 -6.284 -11.563 1.00 62.59 86 GLY A CA 1
ATOM 667 C C . GLY A 1 86 ? 16.944 -4.936 -11.939 1.00 62.59 86 GLY A C 1
ATOM 668 O O . GLY A 1 86 ? 16.335 -3.897 -11.692 1.00 62.59 86 GLY A O 1
ATOM 669 N N . ASP A 1 87 ? 18.143 -4.962 -12.524 1.00 66.56 87 ASP A N 1
ATOM 670 C CA . ASP A 1 87 ? 18.876 -3.809 -13.059 1.00 66.56 87 ASP A CA 1
ATOM 671 C C . ASP A 1 87 ? 19.140 -4.042 -14.558 1.00 66.56 87 ASP A C 1
ATOM 673 O O . ASP A 1 87 ? 20.164 -4.632 -14.905 1.00 66.56 87 ASP A O 1
ATOM 677 N N . PRO A 1 88 ? 18.171 -3.728 -15.438 1.00 61.19 88 PRO A N 1
ATOM 678 C CA . PRO A 1 88 ? 18.311 -3.990 -16.865 1.00 61.19 88 PRO A CA 1
ATOM 679 C C . PRO A 1 88 ? 19.481 -3.185 -17.439 1.00 61.19 88 PRO A C 1
ATOM 681 O O . PRO A 1 88 ? 19.552 -1.965 -17.260 1.00 61.19 88 PRO A O 1
ATOM 684 N N . GLU A 1 89 ? 20.379 -3.851 -18.163 1.00 69.38 89 GLU A N 1
ATOM 685 C CA . GLU A 1 89 ? 21.394 -3.152 -18.947 1.00 69.38 89 GLU A CA 1
ATOM 686 C C . GLU A 1 89 ? 20.714 -2.457 -20.149 1.00 69.38 89 GLU A C 1
ATOM 688 O O . GLU A 1 89 ? 19.595 -2.816 -20.529 1.00 69.38 89 GLU A O 1
ATOM 693 N N . PRO A 1 90 ? 21.314 -1.416 -20.757 1.00 70.00 90 PRO A N 1
ATOM 694 C CA . PRO A 1 90 ? 20.698 -0.700 -21.880 1.00 70.00 90 PRO A CA 1
ATOM 695 C C . PRO A 1 90 ? 20.223 -1.600 -23.039 1.00 70.00 90 PRO A C 1
ATOM 697 O O . PRO A 1 90 ? 19.264 -1.259 -23.730 1.00 70.00 90 PRO A O 1
ATOM 700 N N . GLU A 1 91 ? 20.876 -2.739 -23.250 1.00 73.88 91 GLU A N 1
ATOM 701 C CA . GLU A 1 91 ? 20.514 -3.802 -24.195 1.00 73.88 91 GLU A CA 1
ATOM 702 C C . GLU A 1 91 ? 19.244 -4.592 -23.843 1.00 73.88 91 GLU A C 1
ATOM 704 O O . GLU A 1 91 ? 18.649 -5.192 -24.738 1.00 73.88 91 GLU A O 1
ATOM 709 N N . ASP A 1 92 ? 18.803 -4.579 -22.586 1.00 62.81 92 ASP A N 1
ATOM 710 C CA . ASP A 1 92 ? 17.617 -5.304 -22.111 1.00 62.81 92 ASP A CA 1
ATOM 711 C C . ASP A 1 92 ? 16.308 -4.521 -22.344 1.00 62.81 92 ASP A C 1
ATOM 713 O O . ASP A 1 92 ? 15.217 -5.029 -22.080 1.00 62.81 92 ASP A O 1
ATOM 717 N N . LEU A 1 93 ? 16.402 -3.276 -22.829 1.00 62.72 93 LEU A N 1
ATOM 718 C CA . LEU A 1 93 ? 15.283 -2.336 -23.004 1.00 62.72 93 LEU A CA 1
ATOM 719 C C . LEU A 1 93 ? 14.805 -2.188 -24.466 1.00 62.72 93 LEU A C 1
ATOM 721 O O . LEU A 1 93 ? 14.092 -1.226 -24.771 1.00 62.72 93 LEU A O 1
ATOM 725 N N . VAL A 1 94 ? 15.230 -3.079 -25.373 1.00 58.91 94 VAL A N 1
ATOM 726 C CA . VAL A 1 94 ? 15.020 -2.978 -26.838 1.00 58.91 94 VAL A CA 1
ATOM 727 C C . VAL A 1 94 ? 13.812 -3.772 -27.330 1.00 58.91 94 VAL A C 1
ATOM 729 O O . VAL A 1 94 ? 13.690 -4.961 -26.966 1.00 58.91 94 VAL A O 1
#

Radius of gyration: 25.29 Å; chains: 1; bounding box: 63×39×81 Å

Sequence (94 aa):
MRASTIAATFVVAVISAKAQRVYVDDYEKRHTVSGKPKIVTFAHTAVSLFDYGLTTDQLIGTYGEYVIEKSDIDFNSPEQTSSYTGDPEPEDLV

Organism: NCBI:txid2856

Secondary structure (DSSP, 8-state):
-------------------EEEEE-TTS-EEEEESSPPEEEEHHHHHHHHHTT--TTTEEEEE-S---S-----TT-TTPPPSS-SS--GGGG-